Protein AF-A0A351MRZ6-F1 (afdb_monomer)

Solvent-accessible surface area (backbone atoms only — not comparable to full-atom values): 2730 Å² total; per-residue (Å²): 131,84,79,79,67,73,24,36,69,44,76,41,62,73,54,44,78,30,62,80,47,44,78,56,53,24,59,72,56,67,32,75,46,55,66,60,40,77,43,59,58,68,41,81,84

pLDDT: mean 96.47, std 4.6, range [77.06, 98.81]

Foldseek 3Di:
DDQAQPAEEAEDAQEAAEACEAEDGHRDYYDYDDHNHYYYYPHYD

Secondary structure (DSSP, 8-state):
-PPP---EEEE-TT-EE-TT-B-PPPSSSEEEE-TT-EE-TT-B-

Radius of gyration: 11.65 Å; Cα contacts (8 Å, |Δi|>4): 96; chains: 1; bounding box: 31×28×20 Å

Structure (mmCIF, N/CA/C/O backbone):
data_AF-A0A351MRZ6-F1
#
_entry.id   AF-A0A351MRZ6-F1
#
loop_
_atom_site.group_PDB
_atom_site.id
_atom_site.type_symbol
_atom_site.label_atom_id
_atom_site.label_alt_id
_atom_site.label_comp_id
_atom_site.label_asym_id
_atom_site.label_entity_id
_atom_site.label_seq_id
_atom_site.pdbx_PDB_ins_code
_atom_site.Cartn_x
_atom_site.Cartn_y
_atom_site.Cartn_z
_atom_site.occupancy
_atom_site.B_iso_or_equiv
_atom_site.auth_seq_id
_atom_site.auth_comp_id
_atom_site.auth_asym_id
_atom_site.auth_atom_id
_atom_site.pdbx_PDB_model_num
ATOM 1 N N . GLU A 1 1 ? 19.732 -18.410 0.190 1.00 77.06 1 GLU A N 1
ATOM 2 C CA . GLU A 1 1 ? 18.310 -18.800 0.093 1.00 77.06 1 GLU A CA 1
ATOM 3 C C . GLU A 1 1 ? 17.449 -17.576 0.393 1.00 77.06 1 GLU A C 1
ATOM 5 O O . GLU A 1 1 ? 17.821 -16.802 1.271 1.00 77.06 1 GLU A O 1
ATOM 10 N N . ARG A 1 2 ? 16.384 -17.317 -0.377 1.00 80.19 2 ARG A N 1
ATOM 11 C CA . ARG A 1 2 ? 15.509 -16.158 -0.127 1.00 80.19 2 ARG A CA 1
ATOM 12 C C . ARG A 1 2 ? 14.646 -16.476 1.091 1.00 80.19 2 ARG A C 1
ATOM 14 O O . ARG A 1 2 ? 14.012 -17.523 1.121 1.00 80.19 2 ARG A O 1
ATOM 21 N N . ILE A 1 3 ? 14.624 -15.585 2.079 1.00 87.12 3 ILE A N 1
ATOM 22 C CA . ILE A 1 3 ? 13.757 -15.758 3.247 1.00 87.12 3 ILE A CA 1
ATOM 23 C C . ILE A 1 3 ? 12.300 -15.679 2.767 1.00 87.12 3 ILE A C 1
ATOM 25 O O . ILE A 1 3 ? 11.947 -14.678 2.134 1.00 87.12 3 ILE A O 1
ATOM 29 N N . PRO A 1 4 ? 11.453 -16.686 3.050 1.00 91.06 4 PRO A N 1
ATOM 30 C CA . PRO A 1 4 ? 10.046 -16.637 2.683 1.00 91.06 4 PRO A CA 1
ATOM 31 C C . PRO A 1 4 ? 9.363 -15.419 3.303 1.00 91.06 4 PRO A C 1
ATOM 33 O O . PRO A 1 4 ? 9.458 -15.189 4.510 1.00 91.06 4 PRO A O 1
ATOM 36 N N . GLN A 1 5 ? 8.666 -14.644 2.475 1.00 92.00 5 GLN A N 1
ATOM 37 C CA . GLN A 1 5 ? 7.750 -13.616 2.948 1.00 92.00 5 GLN A CA 1
ATOM 38 C C . GLN A 1 5 ? 6.346 -14.193 2.927 1.00 92.0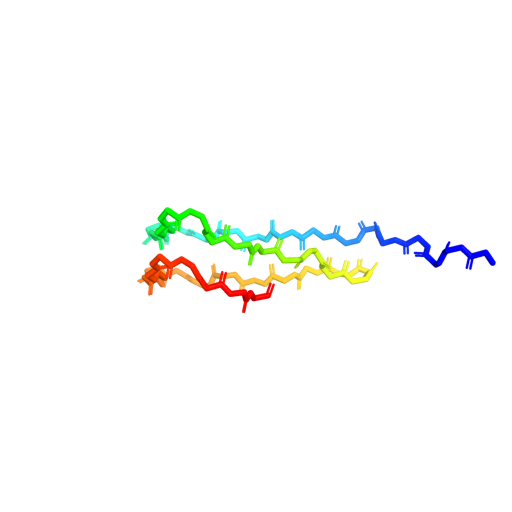0 5 GLN A C 1
ATOM 40 O O . GLN A 1 5 ? 5.769 -14.395 1.860 1.00 92.00 5 GLN A O 1
ATOM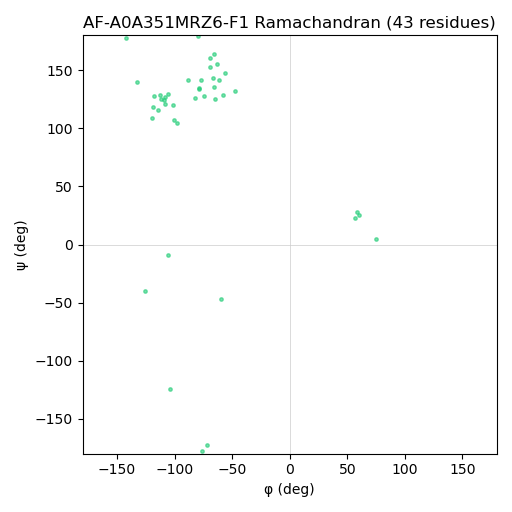 45 N N . ILE A 1 6 ? 5.844 -14.522 4.112 1.00 96.00 6 ILE A N 1
ATOM 46 C CA . ILE A 1 6 ? 4.567 -15.220 4.297 1.00 96.00 6 ILE A CA 1
ATOM 47 C C . ILE A 1 6 ? 3.461 -14.297 4.814 1.00 96.00 6 ILE A C 1
ATOM 49 O O . ILE A 1 6 ? 2.303 -14.699 4.808 1.00 96.00 6 ILE A O 1
ATOM 53 N N . GLY A 1 7 ? 3.792 -13.063 5.210 1.00 97.00 7 GLY A N 1
ATOM 54 C CA . GLY A 1 7 ? 2.813 -12.075 5.666 1.00 97.00 7 GLY A CA 1
ATOM 55 C C . GLY A 1 7 ? 1.942 -11.521 4.540 1.00 97.00 7 GLY A C 1
ATOM 56 O O . GLY A 1 7 ? 2.002 -12.001 3.420 1.00 97.00 7 GLY A O 1
ATOM 57 N N . TYR A 1 8 ? 1.118 -10.514 4.776 1.00 98.12 8 TYR A N 1
ATOM 58 C CA . TYR A 1 8 ? 0.242 -9.956 3.735 1.00 98.12 8 TYR A CA 1
ATOM 59 C C . TYR A 1 8 ? 0.124 -8.439 3.860 1.00 98.12 8 TYR A C 1
ATOM 61 O O . TYR A 1 8 ? 0.728 -7.832 4.745 1.00 98.12 8 TYR A O 1
ATOM 69 N N . VAL A 1 9 ? -0.607 -7.833 2.932 1.00 98.50 9 VAL A N 1
ATOM 70 C CA . VAL A 1 9 ? -1.054 -6.446 3.041 1.00 98.50 9 VAL A CA 1
ATOM 71 C C . VAL A 1 9 ? -2.540 -6.481 3.363 1.00 98.50 9 VAL A C 1
ATOM 73 O O . VAL A 1 9 ? -3.296 -7.195 2.704 1.00 98.50 9 VAL A O 1
ATOM 76 N N . GLU A 1 10 ? -2.939 -5.746 4.389 1.00 98.62 10 GLU A N 1
ATOM 77 C CA . GLU A 1 10 ? -4.334 -5.529 4.749 1.00 98.62 10 GLU A CA 1
ATOM 78 C C . GLU A 1 10 ? -4.708 -4.088 4.422 1.00 98.62 10 GLU A C 1
ATOM 80 O O . GLU A 1 10 ? -4.080 -3.153 4.921 1.00 98.62 10 GLU A O 1
ATOM 85 N N . LEU A 1 11 ? -5.715 -3.927 3.567 1.00 98.56 11 LEU A N 1
ATOM 86 C CA . LEU A 1 11 ? -6.348 -2.643 3.300 1.00 98.56 11 LEU A CA 1
ATOM 87 C C . LEU A 1 11 ? -7.659 -2.615 4.078 1.00 98.56 11 LEU A C 1
ATOM 89 O O . LEU A 1 11 ? -8.509 -3.484 3.875 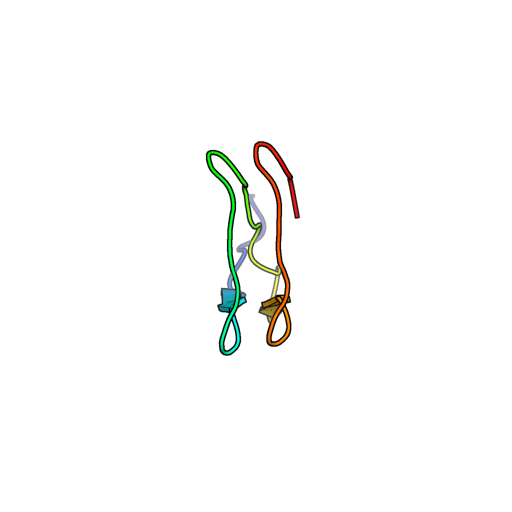1.00 98.56 11 LEU A O 1
ATOM 93 N N . GLU A 1 12 ? -7.799 -1.655 4.983 1.00 98.75 12 GLU A N 1
ATOM 94 C CA . GLU A 1 12 ? -9.047 -1.443 5.714 1.00 98.75 12 GLU A CA 1
ATOM 95 C C . GLU A 1 12 ? -10.074 -0.666 4.865 1.00 98.75 12 GLU A C 1
ATOM 97 O O . GLU A 1 12 ? -9.822 -0.311 3.711 1.00 98.75 12 GLU A O 1
ATOM 102 N N . ASP A 1 13 ? -11.258 -0.418 5.434 1.00 98.81 13 ASP A N 1
ATOM 103 C CA . ASP A 1 13 ? -12.357 0.267 4.748 1.00 98.81 13 ASP A CA 1
ATOM 104 C C . ASP A 1 13 ? -11.939 1.659 4.225 1.00 98.81 13 ASP A C 1
ATOM 106 O O . ASP A 1 13 ? -11.146 2.372 4.845 1.00 98.81 13 ASP A O 1
ATOM 110 N N . ASP A 1 14 ? -12.514 2.074 3.096 1.00 98.62 14 ASP A N 1
ATOM 111 C CA . ASP A 1 14 ? -12.353 3.419 2.521 1.00 98.62 14 ASP A CA 1
ATOM 112 C C . ASP A 1 14 ? -10.904 3.822 2.164 1.00 98.62 14 ASP A C 1
ATOM 114 O O . ASP A 1 14 ? -10.573 5.008 2.117 1.00 98.62 14 ASP A O 1
ATOM 118 N N . VAL A 1 15 ? -10.020 2.853 1.904 1.00 98.81 15 VAL A N 1
ATOM 119 C CA . VAL A 1 15 ? -8.656 3.115 1.417 1.00 98.81 15 VAL A CA 1
ATOM 120 C C . VAL A 1 15 ? -8.648 3.413 -0.087 1.00 98.81 15 VAL A C 1
ATOM 122 O O . VAL A 1 15 ? -9.217 2.673 -0.890 1.00 98.81 15 VAL A O 1
ATOM 125 N N . GLU A 1 16 ? -7.927 4.464 -0.481 1.00 98.75 16 GLU A N 1
ATOM 126 C CA . GLU A 1 16 ? -7.664 4.827 -1.878 1.00 98.75 16 GLU A CA 1
ATOM 127 C C . GLU A 1 16 ? -6.175 4.645 -2.201 1.00 98.75 16 GLU A C 1
ATOM 129 O O . GLU A 1 16 ? -5.307 5.173 -1.500 1.00 98.75 16 GLU A O 1
ATOM 134 N N . VAL A 1 17 ? -5.875 3.922 -3.284 1.00 98.69 17 VAL A N 1
ATOM 135 C CA . VAL A 1 17 ? -4.503 3.668 -3.749 1.00 98.69 17 VAL A CA 1
ATOM 136 C C . VAL A 1 17 ? -4.319 4.240 -5.151 1.00 98.69 17 VAL A C 1
ATOM 138 O O . VAL A 1 17 ? -4.998 3.827 -6.093 1.00 98.69 17 VAL A O 1
ATOM 141 N N . GLY A 1 18 ? -3.395 5.190 -5.277 1.00 98.69 18 GLY A N 1
ATOM 142 C CA . GLY A 1 18 ? -3.013 5.814 -6.537 1.00 98.69 18 GLY A CA 1
ATOM 143 C C . GLY A 1 18 ? -2.330 4.852 -7.511 1.00 98.69 18 GLY A C 1
ATOM 144 O O . GLY A 1 18 ? -1.866 3.764 -7.160 1.00 98.69 18 GLY A O 1
ATOM 145 N N . ALA A 1 19 ? -2.264 5.263 -8.773 1.00 98.62 19 ALA A N 1
ATOM 146 C CA . ALA A 1 19 ? -1.688 4.475 -9.85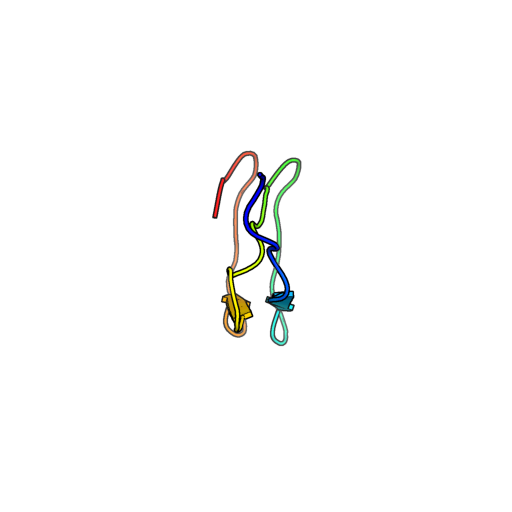0 1.00 98.62 19 ALA A CA 1
ATOM 147 C C . ALA A 1 19 ? -0.201 4.182 -9.611 1.00 98.62 19 ALA A C 1
ATOM 149 O O . ALA A 1 19 ? 0.568 5.041 -9.176 1.00 98.62 19 ALA A O 1
ATOM 150 N N . ASN A 1 20 ? 0.216 2.967 -9.972 1.00 98.50 20 ASN A N 1
ATOM 151 C CA . ASN A 1 20 ? 1.599 2.499 -9.858 1.00 98.50 20 ASN A CA 1
ATOM 152 C C . ASN A 1 20 ? 2.190 2.587 -8.437 1.00 98.50 20 ASN A C 1
ATOM 154 O O . ASN A 1 20 ? 3.410 2.617 -8.291 1.00 98.50 20 ASN A O 1
ATOM 158 N N . THR A 1 21 ? 1.346 2.616 -7.404 1.00 98.75 21 THR A N 1
ATOM 159 C CA . THR A 1 21 ? 1.777 2.430 -6.017 1.00 98.75 21 THR A CA 1
ATOM 160 C C . THR A 1 21 ? 2.044 0.957 -5.737 1.00 98.75 21 THR A C 1
ATOM 162 O O . 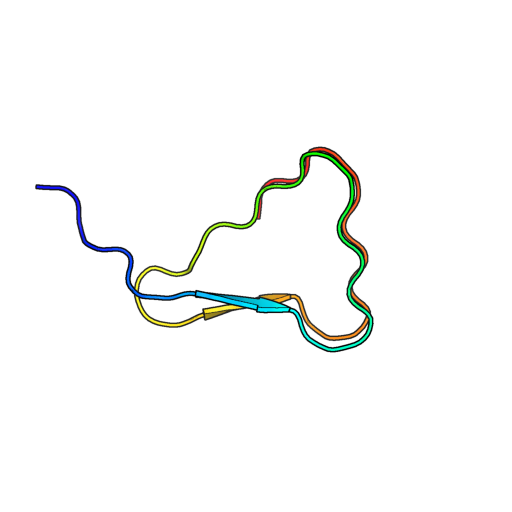THR A 1 21 ? 1.337 0.065 -6.212 1.00 98.75 21 THR A O 1
ATOM 165 N N . THR A 1 22 ? 3.083 0.708 -4.957 1.00 98.56 22 THR A N 1
ATOM 166 C CA . THR A 1 22 ? 3.576 -0.614 -4.577 1.00 98.56 22 THR A CA 1
ATOM 167 C C . THR A 1 22 ? 3.465 -0.770 -3.068 1.00 98.56 22 THR A 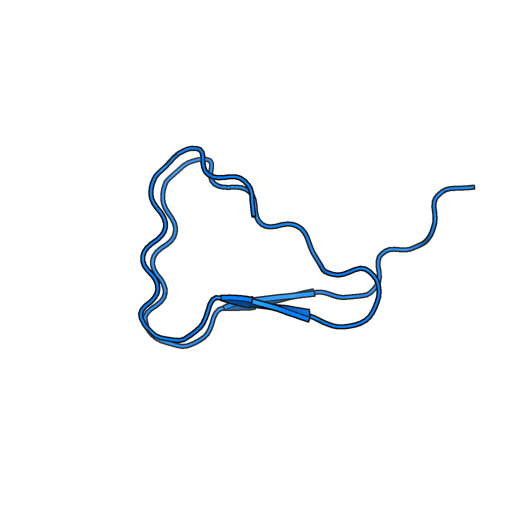C 1
ATOM 169 O O . THR A 1 22 ? 3.923 0.080 -2.309 1.00 98.56 22 THR A O 1
ATOM 172 N N . LEU A 1 23 ? 2.826 -1.859 -2.638 1.00 98.38 23 LEU A N 1
ATOM 173 C CA . LEU A 1 23 ? 2.633 -2.194 -1.230 1.00 98.38 23 LEU A CA 1
ATOM 174 C C . LEU A 1 23 ? 3.309 -3.535 -0.950 1.00 98.38 23 LEU A C 1
ATOM 176 O O . LEU A 1 23 ? 2.832 -4.585 -1.399 1.00 98.38 23 LEU A O 1
ATOM 180 N N . ASP A 1 24 ? 4.414 -3.509 -0.217 1.00 97.81 24 ASP A N 1
ATOM 181 C CA . ASP A 1 24 ? 5.139 -4.716 0.141 1.00 97.81 24 ASP A CA 1
ATOM 182 C C . ASP A 1 24 ? 4.456 -5.445 1.303 1.00 97.81 24 ASP A C 1
ATOM 184 O O . ASP A 1 24 ? 4.067 -4.884 2.336 1.00 97.81 24 ASP A O 1
ATOM 188 N N . ARG A 1 25 ? 4.335 -6.766 1.147 1.00 96.62 25 ARG A N 1
ATOM 189 C CA . ARG A 1 25 ? 3.844 -7.638 2.215 1.00 96.62 25 ARG A CA 1
ATOM 190 C C . ARG A 1 25 ? 4.837 -7.668 3.374 1.00 96.62 25 ARG A C 1
ATOM 192 O O . ARG A 1 25 ? 6.049 -7.734 3.181 1.00 96.62 25 ARG A O 1
ATOM 199 N N . ALA A 1 26 ? 4.322 -7.733 4.597 1.00 94.81 26 ALA A N 1
ATOM 200 C CA . ALA A 1 26 ? 5.172 -7.968 5.754 1.00 94.81 26 ALA A CA 1
ATOM 201 C C . ALA A 1 26 ? 5.849 -9.349 5.678 1.00 94.81 26 ALA A C 1
ATOM 203 O O . ALA A 1 26 ? 5.337 -10.306 5.092 1.00 94.81 26 ALA A O 1
ATOM 204 N N . ARG A 1 27 ? 6.989 -9.492 6.362 1.00 92.06 27 ARG A N 1
ATOM 205 C CA . ARG A 1 27 ? 7.727 -10.764 6.414 1.00 92.06 27 ARG A CA 1
ATOM 206 C C . ARG A 1 27 ? 6.900 -11.908 7.014 1.00 92.06 27 ARG A C 1
ATOM 208 O O . ARG A 1 27 ? 6.880 -12.998 6.448 1.00 92.06 27 ARG A O 1
ATOM 215 N N . PHE A 1 28 ? 6.236 -11.658 8.145 1.00 92.94 28 PHE A N 1
ATOM 216 C CA . PHE A 1 28 ? 5.497 -12.679 8.904 1.00 92.94 28 PHE A CA 1
ATOM 217 C C . PHE A 1 28 ? 4.031 -12.321 9.175 1.00 92.94 28 PHE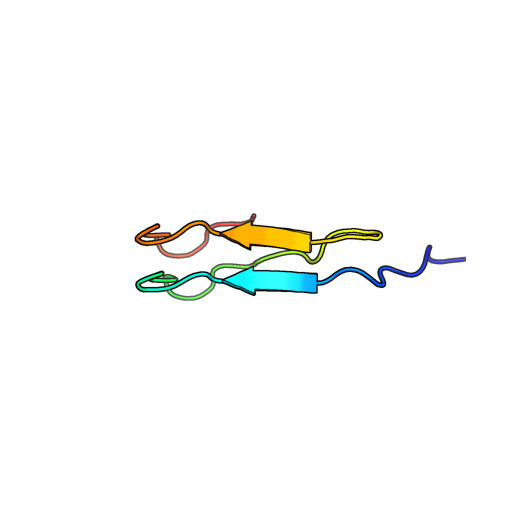 A C 1
ATOM 219 O O . PHE A 1 28 ? 3.182 -13.198 9.111 1.00 92.94 28 PHE A O 1
ATOM 226 N N . SER A 1 29 ? 3.742 -11.058 9.502 1.00 95.31 29 SER A N 1
ATOM 227 C CA . SER A 1 29 ? 2.409 -10.592 9.912 1.00 95.31 29 SER A CA 1
ATOM 228 C C . SER A 1 29 ? 1.732 -9.834 8.765 1.00 95.31 29 SER A C 1
ATOM 230 O O . SER A 1 29 ? 1.627 -10.358 7.661 1.00 95.31 29 SER A O 1
ATOM 232 N N . ARG A 1 30 ? 1.318 -8.591 8.989 1.00 97.56 30 ARG A N 1
ATOM 233 C CA . ARG A 1 30 ? 0.650 -7.753 8.000 1.00 97.56 30 ARG A CA 1
ATOM 234 C C . ARG A 1 30 ? 1.246 -6.351 7.952 1.00 97.56 30 ARG A C 1
ATOM 236 O O . ARG A 1 30 ? 1.566 -5.785 8.996 1.00 97.56 30 ARG A O 1
ATOM 243 N N . THR A 1 31 ? 1.384 -5.815 6.745 1.00 98.44 31 THR A N 1
ATOM 244 C CA . THR A 1 31 ? 1.451 -4.369 6.501 1.00 98.44 31 THR A CA 1
ATOM 245 C C . THR A 1 31 ? 0.005 -3.882 6.488 1.00 98.44 31 THR A C 1
ATOM 247 O O . THR A 1 31 ? -0.807 -4.471 5.779 1.00 98.44 31 THR A O 1
ATOM 250 N N . ILE A 1 32 ? -0.345 -2.877 7.291 1.00 98.44 32 ILE A N 1
ATOM 251 C CA . ILE A 1 32 ? -1.730 -2.391 7.402 1.00 98.44 32 ILE A CA 1
ATOM 252 C C . ILE A 1 32 ? -1.805 -0.992 6.811 1.00 98.44 32 ILE A C 1
ATOM 254 O O . ILE A 1 32 ? -1.083 -0.098 7.258 1.00 98.44 32 ILE A O 1
ATOM 258 N N . ILE A 1 33 ? -2.711 -0.802 5.858 1.00 98.69 33 ILE A N 1
ATOM 259 C CA . ILE A 1 33 ? -3.153 0.518 5.421 1.00 98.69 33 ILE A CA 1
ATOM 260 C C . ILE A 1 33 ? -4.491 0.785 6.106 1.00 98.69 33 ILE A C 1
ATOM 262 O O . ILE A 1 33 ? -5.498 0.149 5.796 1.00 98.69 33 ILE A O 1
ATOM 266 N N . GLY A 1 34 ? -4.463 1.676 7.098 1.00 98.75 34 GLY A N 1
ATOM 267 C CA . GLY A 1 34 ? -5.607 1.933 7.969 1.00 98.75 34 GLY A CA 1
ATOM 268 C C . GLY A 1 34 ? -6.765 2.634 7.260 1.00 98.75 34 GLY A C 1
ATOM 269 O O . GLY A 1 34 ? -6.582 3.280 6.222 1.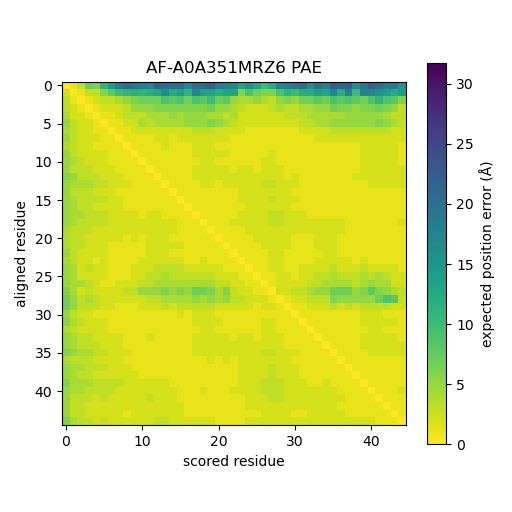00 98.75 34 GLY A O 1
ATOM 270 N N . ARG A 1 35 ? -7.954 2.529 7.855 1.00 98.81 35 ARG A N 1
ATOM 271 C CA . ARG A 1 35 ? -9.214 3.057 7.319 1.00 98.81 35 ARG A CA 1
ATOM 272 C C . ARG A 1 35 ? -9.107 4.507 6.839 1.00 98.81 35 ARG A C 1
ATOM 274 O O . ARG A 1 35 ? -8.616 5.367 7.570 1.00 98.81 35 ARG A O 1
ATOM 281 N N . GLY A 1 36 ? -9.615 4.785 5.638 1.00 98.56 36 GLY A N 1
ATOM 282 C CA . GLY A 1 36 ? -9.666 6.139 5.069 1.00 98.56 36 GLY A CA 1
ATOM 283 C C . GLY A 1 36 ? -8.330 6.690 4.553 1.00 98.56 36 GLY A C 1
ATOM 284 O O . GLY A 1 36 ? -8.263 7.863 4.177 1.00 98.56 36 GLY A O 1
ATOM 285 N N . THR A 1 37 ? -7.252 5.895 4.555 1.00 98.75 37 THR A N 1
ATOM 286 C CA . THR A 1 37 ? -5.945 6.341 4.048 1.00 98.75 37 THR A CA 1
ATOM 287 C C . THR A 1 37 ? -6.009 6.595 2.541 1.00 98.75 37 THR A C 1
ATOM 289 O O . THR A 1 37 ? -6.521 5.772 1.784 1.00 98.75 37 THR A O 1
ATOM 292 N N . LYS A 1 38 ? -5.429 7.716 2.100 1.00 98.56 38 LYS A N 1
ATOM 293 C CA . LYS A 1 38 ? -5.296 8.091 0.687 1.00 98.56 38 LYS A CA 1
ATOM 294 C C . LYS A 1 38 ? -3.823 8.095 0.302 1.00 98.56 38 LYS A C 1
ATOM 296 O O . LYS A 1 38 ? -3.053 8.894 0.835 1.00 98.56 38 LYS A O 1
ATOM 301 N N . ILE A 1 39 ? -3.441 7.201 -0.602 1.00 98.56 39 ILE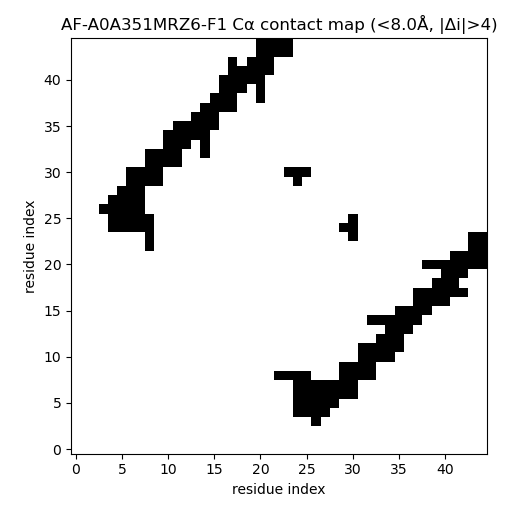 A N 1
ATOM 302 C CA . ILE A 1 39 ? -2.073 7.078 -1.108 1.00 98.56 39 ILE A CA 1
ATOM 303 C C . ILE A 1 39 ? -2.056 7.594 -2.546 1.00 98.56 39 ILE A C 1
ATOM 305 O O . ILE A 1 39 ? -2.851 7.145 -3.366 1.00 98.56 39 ILE A O 1
ATOM 309 N N . ASP A 1 40 ? -1.165 8.537 -2.851 1.00 98.62 40 ASP A N 1
ATOM 310 C CA . ASP A 1 40 ? -1.014 9.087 -4.204 1.00 98.62 40 ASP A CA 1
ATOM 311 C C . ASP A 1 40 ? -0.271 8.101 -5.133 1.00 98.62 40 ASP A C 1
ATOM 313 O O . ASP A 1 40 ? 0.050 6.973 -4.755 1.00 98.62 40 ASP A O 1
ATOM 317 N N . ASN A 1 41 ? -0.035 8.505 -6.375 1.00 98.62 41 ASN A N 1
ATOM 318 C CA . ASN A 1 41 ? 0.636 7.719 -7.400 1.00 98.62 41 ASN A CA 1
ATOM 319 C C . ASN A 1 41 ? 2.134 7.535 -7.097 1.00 98.62 41 ASN A C 1
ATOM 321 O O . ASN A 1 41 ? 2.773 8.414 -6.520 1.00 98.62 41 ASN A O 1
ATOM 325 N N . LEU A 1 42 ? 2.712 6.435 -7.591 1.00 98.06 42 LEU A N 1
ATOM 326 C CA . LEU A 1 42 ? 4.157 6.146 -7.535 1.00 98.06 42 LEU A CA 1
ATOM 327 C C . LEU A 1 42 ? 4.750 6.098 -6.110 1.00 98.06 42 LEU A C 1
ATOM 329 O O . LEU A 1 42 ? 5.941 6.362 -5.927 1.00 98.06 42 LEU A O 1
ATOM 333 N N . VAL A 1 43 ? 3.945 5.755 -5.101 1.00 98.25 43 VAL A N 1
ATOM 334 C CA . VAL A 1 43 ? 4.408 5.576 -3.716 1.00 98.25 43 VAL A CA 1
ATOM 335 C C . VAL A 1 43 ? 4.878 4.133 -3.503 1.00 98.25 43 VAL A C 1
ATOM 337 O O . VAL A 1 43 ? 4.253 3.199 -3.995 1.00 98.25 43 VAL A O 1
ATOM 340 N N . GLN A 1 44 ? 5.956 3.949 -2.736 1.00 98.25 44 GLN A N 1
ATOM 341 C CA . GLN A 1 44 ? 6.395 2.646 -2.225 1.00 98.25 44 GLN A CA 1
ATOM 342 C C . GLN A 1 44 ? 6.138 2.595 -0.717 1.00 98.25 44 GLN A C 1
ATOM 344 O O . GLN A 1 44 ? 6.639 3.457 0.013 1.00 98.25 44 GLN A O 1
ATOM 349 N N . ILE A 1 45 ? 5.397 1.581 -0.269 1.00 96.44 45 ILE A N 1
ATOM 350 C CA . ILE A 1 45 ? 5.123 1.284 1.147 1.00 96.44 45 ILE A CA 1
ATOM 351 C C . ILE A 1 45 ? 5.630 -0.111 1.490 1.00 96.44 45 ILE A C 1
ATOM 353 O O . ILE A 1 45 ? 5.328 -1.047 0.716 1.00 96.44 45 ILE A O 1
#

Sequence (45 aa):
ERIPQIGYVELEDDVEVGANTTLDRARFSRTIIGRGTKIDNLVQI

Mean predicted aligned error: 2.57 Å

Nearest PDB structures (foldseek):
  3r3i-assembly3_B  TM=7.646E-01  e=6.212E+00  Homo sapiens
  8bqs-assembly1_AK  TM=5.431E-01  e=5.115E+00  Tetrahymena thermophila SB210